Protein AF-A0A2A4X9Z1-F1 (afdb_monomer_lite)

pLDDT: mean 84.76, std 11.47, range [56.41, 98.06]

Radius of gyration: 23.06 Å; chains: 1; bounding box: 50×20×66 Å

Structure (mmCIF, N/CA/C/O backbone):
data_AF-A0A2A4X9Z1-F1
#
_entry.id   AF-A0A2A4X9Z1-F1
#
loop_
_atom_site.group_PDB
_atom_site.id
_atom_site.type_symbol
_atom_site.label_atom_id
_atom_site.label_alt_id
_atom_site.label_comp_id
_atom_site.label_asym_id
_atom_site.label_entity_id
_atom_site.label_seq_id
_atom_site.pdbx_PDB_ins_code
_atom_site.Cartn_x
_atom_site.Cartn_y
_atom_site.Cartn_z
_atom_site.occupancy
_atom_site.B_iso_or_equiv
_atom_site.auth_seq_id
_atom_site.auth_comp_id
_atom_site.auth_asym_id
_atom_site.auth_atom_id
_atom_site.pdbx_PDB_model_num
ATOM 1 N N . MET A 1 1 ? -18.526 -8.355 19.483 1.00 84.31 1 MET A N 1
ATOM 2 C CA . MET A 1 1 ? -17.762 -7.093 19.340 1.00 84.31 1 MET A CA 1
ATOM 3 C C . MET A 1 1 ? -16.271 -7.377 19.173 1.00 84.31 1 MET A C 1
ATOM 5 O O . MET A 1 1 ? -15.721 -7.004 18.149 1.00 84.31 1 MET A O 1
ATOM 9 N N . GLU A 1 2 ? -15.638 -8.113 20.093 1.00 88.31 2 GLU A N 1
ATOM 10 C CA . GLU A 1 2 ? -14.230 -8.536 19.944 1.00 88.31 2 GLU A CA 1
ATOM 11 C C . GLU A 1 2 ? -13.967 -9.378 18.691 1.00 88.31 2 GLU A C 1
ATOM 13 O O . GLU A 1 2 ? -12.975 -9.166 18.006 1.00 88.31 2 GLU A O 1
ATOM 18 N N . GLU A 1 3 ? -14.879 -10.289 18.347 1.00 92.75 3 GLU A N 1
ATOM 19 C CA . GLU A 1 3 ? -14.775 -11.091 17.121 1.00 92.75 3 GLU A CA 1
ATOM 20 C C . GLU A 1 3 ? -14.766 -10.227 15.850 1.00 92.75 3 GLU A C 1
ATOM 22 O O . GLU A 1 3 ? -13.978 -10.472 14.944 1.00 92.75 3 GLU A O 1
ATOM 27 N N . ILE A 1 4 ? -15.575 -9.160 15.812 1.00 93.81 4 ILE A N 1
ATOM 28 C CA . ILE A 1 4 ? -15.608 -8.212 14.686 1.00 93.81 4 ILE A CA 1
ATOM 29 C C . ILE A 1 4 ? -14.247 -7.524 14.553 1.00 93.81 4 ILE A C 1
ATOM 31 O O . ILE A 1 4 ? -13.680 -7.491 13.465 1.00 93.81 4 ILE A O 1
ATOM 35 N N . ILE A 1 5 ? -13.695 -7.036 15.669 1.00 94.94 5 ILE A N 1
ATOM 36 C CA . ILE A 1 5 ? -12.380 -6.384 15.703 1.00 94.94 5 ILE A CA 1
ATOM 37 C C . ILE A 1 5 ? -11.296 -7.343 15.190 1.00 94.94 5 ILE A C 1
ATOM 39 O O . ILE A 1 5 ? -10.552 -6.990 14.278 1.00 94.94 5 ILE A O 1
ATOM 43 N N . LYS A 1 6 ? -11.248 -8.579 15.702 1.00 96.00 6 LYS A N 1
ATOM 44 C CA . LYS A 1 6 ? -10.273 -9.597 15.275 1.00 96.00 6 LYS A CA 1
ATOM 45 C C . LYS A 1 6 ? -10.394 -9.942 13.792 1.00 96.00 6 LYS A C 1
ATOM 47 O O . LYS A 1 6 ? -9.379 -10.017 13.097 1.00 96.00 6 LYS A O 1
ATOM 52 N N . ASN A 1 7 ? -11.620 -10.092 13.292 1.00 97.38 7 ASN A N 1
ATOM 53 C CA . ASN A 1 7 ? -11.867 -10.344 11.875 1.00 97.38 7 ASN A CA 1
ATOM 54 C C . ASN A 1 7 ? -11.343 -9.193 11.008 1.00 97.38 7 ASN A C 1
ATOM 56 O O . ASN A 1 7 ? -10.672 -9.442 10.009 1.00 97.38 7 ASN A O 1
ATOM 60 N N . ARG A 1 8 ? -11.552 -7.936 11.419 1.00 97.12 8 ARG A N 1
ATOM 61 C CA . ARG A 1 8 ? -11.038 -6.765 10.692 1.00 97.12 8 ARG A CA 1
ATOM 62 C C . ARG A 1 8 ? -9.526 -6.637 10.724 1.00 97.12 8 ARG A C 1
ATOM 64 O O . ARG A 1 8 ? -8.941 -6.274 9.705 1.00 97.12 8 ARG A O 1
ATOM 71 N N . ILE A 1 9 ? -8.886 -6.961 11.846 1.00 98.06 9 ILE A N 1
ATOM 72 C CA . ILE A 1 9 ? -7.419 -7.009 11.944 1.00 98.06 9 ILE A CA 1
ATOM 73 C C . ILE A 1 9 ? -6.870 -8.018 10.931 1.00 98.06 9 ILE A C 1
ATOM 75 O O . ILE A 1 9 ? -5.978 -7.684 10.146 1.00 98.06 9 ILE A O 1
ATOM 79 N N . SER A 1 10 ? -7.436 -9.229 10.915 1.00 97.88 10 SER A N 1
ATOM 80 C CA . SER A 1 10 ? -7.043 -10.293 9.987 1.00 97.88 10 SER A CA 1
ATOM 81 C C . SER A 1 10 ? -7.261 -9.888 8.529 1.00 97.88 10 SER A C 1
ATOM 83 O O . SER A 1 10 ? -6.363 -10.037 7.700 1.00 97.88 10 SER A O 1
ATOM 85 N N . GLU A 1 11 ? -8.416 -9.301 8.220 1.00 97.19 11 GLU A N 1
ATOM 86 C CA . GLU A 1 11 ? -8.752 -8.853 6.873 1.00 97.19 11 GLU A CA 1
ATOM 87 C C . GLU A 1 11 ? -7.814 -7.744 6.383 1.00 97.19 11 GLU A C 1
ATOM 89 O O . GLU A 1 11 ? -7.248 -7.856 5.294 1.00 97.19 11 GLU A O 1
ATOM 94 N N . CYS A 1 12 ? -7.585 -6.706 7.194 1.00 97.06 12 CYS A N 1
ATOM 95 C CA . CYS A 1 12 ? -6.657 -5.629 6.848 1.00 97.06 12 CYS A CA 1
ATOM 96 C C . CYS A 1 12 ? -5.238 -6.172 6.637 1.00 97.06 12 CYS A C 1
ATOM 98 O O . CYS A 1 12 ? -4.581 -5.804 5.667 1.00 97.06 12 CYS A O 1
ATOM 100 N N . GLN A 1 13 ? -4.786 -7.098 7.490 1.00 97.88 13 GLN A N 1
ATOM 101 C CA . GLN A 1 13 ? -3.488 -7.755 7.330 1.00 97.88 13 GLN A CA 1
ATOM 102 C C . GLN A 1 13 ? -3.401 -8.570 6.036 1.00 97.88 13 GLN A C 1
ATOM 104 O O . GLN A 1 13 ? -2.394 -8.492 5.332 1.00 97.88 13 GLN A O 1
ATOM 109 N N . SER A 1 14 ? -4.443 -9.339 5.709 1.00 96.81 14 SER A N 1
ATOM 110 C CA . SER A 1 14 ? -4.502 -10.096 4.459 1.00 96.81 14 SER A CA 1
ATOM 111 C C . SER A 1 14 ? -4.408 -9.161 3.257 1.00 96.81 14 SER A C 1
ATOM 113 O O . SER A 1 14 ? -3.612 -9.408 2.356 1.00 96.81 14 SER A O 1
ATOM 115 N N . LYS A 1 15 ? -5.154 -8.050 3.264 1.00 95.81 15 LYS A N 1
ATOM 116 C CA . LYS A 1 15 ? -5.125 -7.077 2.168 1.00 95.81 15 LYS A CA 1
ATOM 117 C C . LYS A 1 15 ? -3.764 -6.410 2.030 1.00 95.81 15 LYS A C 1
ATOM 119 O O . LYS A 1 15 ? -3.233 -6.395 0.924 1.00 95.81 15 LYS A O 1
ATOM 124 N N . THR A 1 16 ? -3.154 -5.939 3.117 1.00 95.94 16 THR A N 1
ATOM 125 C CA . THR A 1 16 ? -1.777 -5.414 3.088 1.00 95.94 16 THR A CA 1
ATOM 126 C C . THR A 1 16 ? -0.821 -6.416 2.432 1.00 95.94 16 THR A C 1
ATOM 128 O O . THR A 1 16 ? -0.079 -6.056 1.519 1.00 95.94 16 THR A O 1
ATOM 131 N N . ASN A 1 17 ? -0.895 -7.694 2.819 1.00 95.19 17 ASN A N 1
ATOM 132 C CA . ASN A 1 17 ? -0.049 -8.739 2.243 1.00 95.19 17 ASN A CA 1
ATOM 133 C C . ASN A 1 17 ? -0.283 -8.937 0.737 1.00 95.19 17 ASN A C 1
ATOM 135 O O . ASN A 1 17 ? 0.690 -9.104 -0.002 1.00 95.19 17 ASN A O 1
ATOM 139 N N . ASP A 1 18 ? -1.536 -8.900 0.277 1.00 94.81 18 ASP A N 1
ATOM 140 C CA . ASP A 1 18 ? -1.878 -9.026 -1.145 1.00 94.81 18 ASP A CA 1
ATOM 141 C C . ASP A 1 18 ? -1.266 -7.880 -1.968 1.00 94.81 18 ASP A C 1
ATOM 143 O O . ASP A 1 18 ? -0.597 -8.120 -2.979 1.00 94.81 18 ASP A O 1
ATOM 147 N N . TYR A 1 19 ? -1.431 -6.632 -1.511 1.00 94.25 19 TYR A N 1
ATOM 148 C CA . TYR A 1 19 ? -0.853 -5.461 -2.179 1.00 94.25 19 TYR A CA 1
ATOM 149 C C . TYR A 1 19 ? 0.681 -5.490 -2.155 1.00 94.25 19 TYR A C 1
ATOM 151 O O . TYR A 1 19 ? 1.318 -5.248 -3.182 1.00 94.25 19 TYR A O 1
ATOM 159 N N . ASP A 1 20 ? 1.296 -5.842 -1.027 1.00 92.62 20 ASP A N 1
ATOM 160 C CA . ASP A 1 20 ? 2.754 -5.900 -0.896 1.00 92.62 20 ASP A CA 1
ATOM 161 C C . ASP A 1 20 ? 3.377 -7.030 -1.721 1.00 92.62 20 ASP A C 1
ATOM 163 O O . ASP A 1 20 ? 4.485 -6.890 -2.256 1.00 92.62 20 ASP A O 1
ATOM 167 N N . ARG A 1 21 ? 2.684 -8.167 -1.839 1.00 92.31 21 ARG A N 1
ATOM 168 C CA . ARG A 1 21 ? 3.090 -9.267 -2.718 1.00 92.31 21 ARG A CA 1
ATOM 169 C C . ARG A 1 21 ? 3.042 -8.823 -4.173 1.00 92.31 21 ARG A C 1
ATOM 171 O O . ARG A 1 21 ? 4.010 -9.039 -4.901 1.00 92.31 21 ARG A O 1
ATOM 178 N N . TRP A 1 22 ? 1.959 -8.170 -4.581 1.00 90.81 22 TRP A N 1
ATOM 179 C CA . TRP A 1 22 ? 1.819 -7.642 -5.934 1.00 90.81 22 TRP A CA 1
ATOM 180 C C . TRP A 1 22 ? 2.904 -6.616 -6.276 1.00 90.81 22 TRP A C 1
ATOM 182 O O . TRP A 1 22 ? 3.558 -6.716 -7.313 1.00 90.81 22 TRP A O 1
ATOM 192 N N . LEU A 1 23 ? 3.183 -5.679 -5.367 1.00 88.62 23 LEU A N 1
ATOM 193 C CA . LEU A 1 23 ? 4.260 -4.699 -5.530 1.00 88.62 23 LEU A CA 1
ATOM 194 C C . LEU A 1 23 ? 5.641 -5.355 -5.665 1.00 88.62 23 LEU A C 1
ATOM 196 O O . LEU A 1 23 ? 6.474 -4.888 -6.443 1.00 88.62 23 LEU A O 1
ATOM 200 N N . ARG A 1 24 ? 5.889 -6.458 -4.946 1.00 87.69 24 ARG A N 1
ATOM 201 C CA . ARG A 1 24 ? 7.117 -7.251 -5.101 1.00 87.69 24 ARG A CA 1
ATOM 202 C C . ARG A 1 24 ? 7.205 -7.921 -6.469 1.00 87.69 24 ARG A C 1
ATOM 204 O O . ARG A 1 24 ? 8.278 -7.885 -7.066 1.00 87.69 24 ARG A O 1
ATOM 211 N N . ILE A 1 25 ? 6.101 -8.473 -6.974 1.00 86.00 25 ILE A N 1
ATOM 212 C CA . ILE A 1 25 ? 6.037 -9.067 -8.319 1.00 86.00 25 ILE A CA 1
ATOM 213 C C . ILE A 1 25 ? 6.355 -8.008 -9.378 1.00 86.00 25 ILE A C 1
ATOM 215 O O . ILE A 1 25 ? 7.201 -8.242 -10.237 1.00 86.00 25 ILE A O 1
ATOM 219 N N . LEU A 1 26 ? 5.764 -6.814 -9.269 1.00 81.44 26 LEU A N 1
ATOM 220 C CA . LEU A 1 26 ? 5.986 -5.719 -10.216 1.00 81.44 26 LEU A CA 1
ATOM 221 C C . LEU A 1 26 ? 7.403 -5.126 -10.182 1.00 81.44 26 LEU A C 1
ATOM 223 O O . LEU A 1 26 ? 7.813 -4.477 -11.144 1.00 81.44 26 LEU A O 1
ATOM 227 N N . ARG A 1 27 ? 8.190 -5.370 -9.126 1.00 78.00 27 ARG A N 1
ATOM 228 C CA . ARG A 1 27 ? 9.572 -4.873 -9.028 1.00 78.00 27 ARG A CA 1
ATOM 229 C C . ARG A 1 27 ? 10.469 -5.427 -10.136 1.00 78.00 27 ARG A C 1
ATOM 231 O O . ARG A 1 27 ? 11.301 -4.691 -10.658 1.00 78.00 27 ARG A O 1
ATOM 238 N N . VAL A 1 28 ? 10.298 -6.700 -10.496 1.00 74.12 28 VAL A N 1
ATOM 239 C CA . VAL A 1 28 ? 11.109 -7.380 -11.518 1.00 74.12 28 VAL A CA 1
ATOM 240 C C . VAL A 1 28 ? 10.925 -6.749 -12.905 1.00 74.12 28 VAL A C 1
ATOM 242 O O . VAL A 1 28 ? 11.917 -6.269 -13.457 1.00 74.12 28 VAL A O 1
ATOM 245 N N . PRO A 1 29 ? 9.701 -6.657 -13.466 1.00 71.31 29 PRO A N 1
ATOM 246 C CA . PRO A 1 29 ? 9.498 -6.012 -14.757 1.00 71.31 29 PRO A CA 1
ATOM 247 C C . PRO A 1 29 ? 9.867 -4.525 -14.730 1.00 71.31 29 PRO A C 1
ATOM 249 O O . PRO A 1 29 ? 10.376 -4.038 -15.730 1.00 71.31 29 PRO A O 1
ATOM 252 N N . ASN A 1 30 ? 9.716 -3.814 -13.601 1.00 71.50 30 ASN A N 1
ATOM 253 C CA . ASN A 1 30 ? 10.196 -2.428 -13.483 1.00 71.50 30 ASN A CA 1
ATOM 254 C C . ASN A 1 30 ? 11.705 -2.317 -13.737 1.00 71.50 30 ASN A C 1
ATOM 256 O O . ASN A 1 30 ? 12.145 -1.475 -14.513 1.00 71.50 30 ASN A O 1
ATOM 260 N N . VAL A 1 31 ? 12.500 -3.172 -13.086 1.00 72.31 31 VAL A N 1
ATOM 261 C CA . VAL A 1 31 ? 13.964 -3.168 -13.231 1.00 72.31 31 VAL A CA 1
ATOM 262 C C . VAL A 1 31 ? 14.372 -3.551 -14.651 1.00 72.31 31 VAL A C 1
ATOM 264 O O . VAL A 1 31 ? 15.269 -2.927 -15.211 1.00 72.31 31 VAL A O 1
ATOM 267 N N . PHE A 1 32 ? 13.703 -4.529 -15.260 1.00 74.38 32 PHE A N 1
ATOM 268 C CA . PHE A 1 32 ? 14.000 -4.933 -16.634 1.00 74.38 32 PHE A CA 1
ATOM 269 C C . PHE A 1 32 ? 13.601 -3.876 -17.668 1.00 74.38 32 PHE A C 1
ATOM 271 O O . PHE A 1 32 ? 14.400 -3.559 -18.544 1.00 74.38 32 PHE A O 1
ATOM 278 N N . LEU A 1 33 ? 12.398 -3.308 -17.565 1.00 70.50 33 LEU A N 1
ATOM 279 C CA 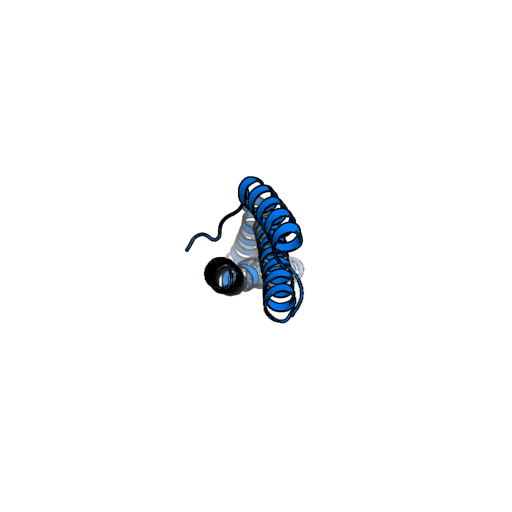. LEU A 1 33 ? 11.896 -2.336 -18.535 1.00 70.50 33 LEU A CA 1
ATOM 280 C C . LEU A 1 33 ? 12.623 -0.995 -18.430 1.00 70.50 33 LEU A C 1
ATOM 282 O O . LEU A 1 33 ? 13.062 -0.468 -19.447 1.00 70.50 33 LEU A O 1
ATOM 286 N N . ILE A 1 34 ? 12.806 -0.472 -17.214 1.00 71.81 34 ILE A N 1
ATOM 287 C CA . ILE A 1 34 ? 13.496 0.806 -17.005 1.00 71.81 34 ILE A CA 1
ATOM 288 C C . ILE A 1 34 ? 15.007 0.608 -17.124 1.00 71.81 34 ILE A C 1
ATOM 2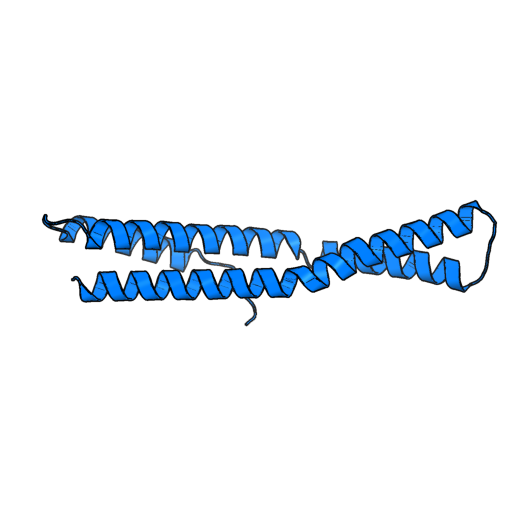90 O O . ILE A 1 34 ? 15.662 1.301 -17.895 1.00 71.81 34 ILE A O 1
ATOM 294 N N . GLY A 1 35 ? 15.573 -0.336 -16.370 1.00 72.06 35 GLY A N 1
ATOM 295 C CA . GLY A 1 35 ? 17.020 -0.546 -16.306 1.00 72.06 35 GLY A CA 1
ATOM 296 C C . GLY A 1 35 ? 17.578 -1.151 -17.589 1.00 72.06 35 GLY A C 1
ATOM 297 O O . GLY A 1 35 ? 18.530 -0.620 -18.154 1.00 72.06 35 GLY A O 1
ATOM 298 N N . GLY A 1 36 ? 16.959 -2.224 -18.083 1.00 72.62 36 GLY A N 1
ATOM 299 C CA . GLY A 1 36 ? 17.349 -2.853 -19.346 1.00 72.62 36 GLY A CA 1
ATOM 300 C C . GLY A 1 36 ? 17.081 -1.951 -20.548 1.00 72.62 36 GLY A C 1
ATOM 301 O O . GLY A 1 36 ? 17.963 -1.790 -21.390 1.00 72.62 36 GLY A O 1
ATOM 302 N N . GLY A 1 37 ? 15.912 -1.301 -20.593 1.00 73.19 37 GLY A N 1
ATOM 303 C CA . GLY A 1 37 ? 15.563 -0.352 -21.651 1.00 73.19 37 GLY A CA 1
ATOM 304 C C . GLY A 1 37 ? 16.523 0.837 -21.722 1.00 73.19 37 GLY A C 1
ATOM 305 O O . GLY A 1 37 ? 17.080 1.117 -22.784 1.00 73.19 37 GLY A O 1
ATOM 306 N N . SER A 1 38 ? 16.802 1.478 -20.583 1.00 74.00 38 SER A N 1
ATOM 307 C CA . SER A 1 38 ? 17.723 2.624 -20.522 1.00 74.00 38 SER A CA 1
ATOM 308 C C . SER A 1 38 ? 19.163 2.233 -20.854 1.00 74.00 38 SER A C 1
ATOM 310 O O . SER A 1 38 ? 19.852 2.977 -21.548 1.00 74.00 38 SER A O 1
ATOM 312 N N . LEU A 1 39 ? 19.624 1.061 -20.401 1.00 77.44 39 LEU A N 1
ATOM 313 C CA . LEU A 1 39 ? 20.974 0.575 -20.697 1.00 77.44 39 LEU A CA 1
ATOM 314 C C . LEU A 1 39 ? 21.147 0.261 -22.188 1.00 77.44 39 LEU A C 1
ATOM 316 O O . LEU A 1 39 ? 22.146 0.662 -22.780 1.00 77.44 39 LEU A O 1
ATOM 320 N N . LEU A 1 40 ? 20.173 -0.411 -22.807 1.00 76.19 40 LEU A N 1
ATOM 321 C CA . LEU A 1 40 ? 20.179 -0.705 -24.244 1.00 76.19 40 LEU A CA 1
ATOM 322 C C . LEU A 1 40 ? 20.129 0.576 -25.085 1.00 76.19 40 LEU A C 1
ATOM 324 O O . LEU A 1 40 ? 20.895 0.710 -26.039 1.00 76.19 40 LEU A O 1
ATOM 328 N N . ALA A 1 41 ? 19.291 1.541 -24.692 1.00 75.44 41 ALA A N 1
ATOM 329 C CA . ALA A 1 41 ? 19.219 2.847 -25.339 1.00 75.44 41 ALA A CA 1
ATOM 330 C C . ALA A 1 41 ? 20.549 3.613 -25.233 1.00 75.44 41 ALA A C 1
ATOM 332 O O . ALA A 1 41 ? 21.027 4.163 -26.225 1.00 75.44 41 ALA A O 1
ATOM 333 N N . PHE A 1 42 ? 21.180 3.601 -24.055 1.00 77.75 42 PHE A N 1
ATOM 334 C CA . PHE A 1 42 ? 22.469 4.251 -23.825 1.00 77.75 42 PHE A CA 1
ATOM 335 C C . PHE A 1 42 ? 23.606 3.595 -24.617 1.00 77.75 42 PHE A C 1
ATOM 337 O O . PHE A 1 42 ? 24.360 4.295 -25.289 1.00 77.75 42 PHE A O 1
ATOM 344 N N . LEU A 1 43 ? 23.722 2.263 -24.578 1.00 76.88 43 LEU A N 1
ATOM 345 C CA . LEU A 1 43 ? 24.760 1.526 -25.305 1.00 76.88 43 LEU A CA 1
ATOM 346 C C . LEU A 1 43 ? 24.600 1.669 -26.822 1.00 76.88 43 LEU A C 1
ATOM 348 O O . LEU A 1 43 ? 25.589 1.905 -27.514 1.00 76.88 43 LEU A O 1
ATOM 352 N N . GLY A 1 44 ? 23.367 1.595 -27.331 1.00 72.00 44 GLY A N 1
ATOM 353 C CA . GLY A 1 44 ? 23.073 1.847 -28.741 1.00 72.00 44 GLY A CA 1
ATOM 354 C C . GLY A 1 44 ? 23.411 3.285 -29.150 1.00 72.00 44 GLY A C 1
ATOM 355 O O . GLY A 1 44 ? 24.113 3.495 -30.137 1.00 72.00 44 GLY A O 1
ATOM 356 N N . GLY A 1 45 ? 23.013 4.282 -28.352 1.00 70.81 45 GLY A N 1
ATOM 357 C CA . GLY A 1 45 ? 23.356 5.688 -28.592 1.00 70.81 45 GLY A CA 1
ATOM 358 C C . GLY A 1 45 ? 24.866 5.961 -28.567 1.00 70.81 45 GLY A C 1
ATOM 359 O O . GLY A 1 45 ? 25.393 6.636 -29.450 1.00 70.81 45 GLY A O 1
ATOM 360 N N . ALA A 1 46 ? 25.592 5.391 -27.602 1.00 74.00 46 ALA A N 1
ATOM 361 C CA . ALA A 1 46 ? 27.047 5.514 -27.507 1.00 74.00 46 ALA A CA 1
ATOM 362 C C . ALA A 1 46 ? 27.774 4.825 -28.680 1.00 74.00 46 ALA A C 1
ATOM 364 O O . ALA A 1 46 ? 28.792 5.325 -29.171 1.00 74.00 46 ALA A O 1
ATOM 365 N N . ALA A 1 47 ? 27.250 3.699 -29.169 1.00 71.25 47 ALA A N 1
ATOM 366 C CA . ALA A 1 47 ? 27.780 3.007 -30.341 1.00 71.25 47 ALA A CA 1
ATOM 367 C C . ALA A 1 47 ? 27.582 3.811 -31.641 1.00 71.25 47 ALA A C 1
ATOM 369 O O . ALA A 1 47 ? 28.510 3.901 -32.445 1.00 71.25 47 ALA A O 1
ATOM 370 N N . ILE A 1 48 ? 26.425 4.469 -31.795 1.00 70.25 48 ILE A N 1
ATOM 371 C CA . ILE A 1 48 ? 26.148 5.401 -32.902 1.00 70.25 48 ILE A CA 1
ATOM 372 C C . ILE A 1 48 ? 27.143 6.572 -32.886 1.00 70.25 48 ILE A C 1
ATOM 374 O O . ILE A 1 48 ? 27.749 6.879 -33.909 1.00 70.25 48 ILE A O 1
ATOM 378 N N . ILE A 1 49 ? 27.370 7.198 -31.723 1.00 73.12 49 ILE A N 1
ATOM 379 C CA . ILE A 1 49 ? 28.306 8.334 -31.583 1.00 73.12 49 ILE A CA 1
ATOM 380 C C . ILE A 1 49 ? 29.757 7.920 -31.878 1.00 73.12 49 ILE A C 1
ATOM 382 O O . ILE A 1 49 ? 30.529 8.704 -32.425 1.00 73.12 49 ILE A O 1
ATOM 386 N N . SER A 1 50 ? 30.142 6.689 -31.536 1.00 72.94 50 SER A N 1
ATOM 387 C CA . SER A 1 50 ? 31.504 6.178 -31.747 1.00 72.94 50 SER A CA 1
ATOM 388 C C . SER A 1 50 ? 31.763 5.621 -33.154 1.00 72.94 50 SER A C 1
ATOM 390 O O . SER A 1 50 ? 32.809 5.008 -33.375 1.00 72.94 50 SER A O 1
ATOM 392 N N . ASN A 1 51 ? 30.854 5.843 -34.116 1.00 66.81 51 ASN A N 1
ATOM 393 C CA . ASN A 1 51 ? 30.960 5.374 -35.505 1.00 66.81 51 ASN A CA 1
ATOM 394 C C . ASN A 1 51 ? 31.105 3.840 -35.645 1.00 66.81 51 ASN A C 1
ATOM 396 O O . ASN A 1 51 ? 31.510 3.346 -36.698 1.00 66.81 51 ASN A O 1
ATOM 400 N N . ARG A 1 52 ? 30.768 3.064 -34.603 1.00 64.50 52 ARG A N 1
ATOM 401 C CA . ARG A 1 52 ? 30.703 1.595 -34.656 1.00 64.50 52 ARG A CA 1
ATOM 402 C C . ARG A 1 52 ? 29.300 1.182 -35.093 1.00 64.50 52 ARG A C 1
ATOM 404 O O . ARG A 1 52 ? 28.488 0.711 -34.296 1.00 64.50 52 ARG A O 1
ATOM 411 N N . PHE A 1 53 ? 29.019 1.438 -36.365 1.00 62.00 53 PHE A N 1
ATOM 412 C CA . PHE A 1 53 ? 27.756 1.089 -37.001 1.00 62.00 53 PHE A CA 1
ATOM 413 C C . PHE A 1 53 ? 27.765 -0.383 -37.396 1.00 62.00 53 PHE A C 1
ATOM 415 O O . PHE A 1 53 ? 28.361 -0.768 -38.397 1.00 62.00 53 PHE A O 1
ATOM 422 N N . ASP A 1 54 ? 27.106 -1.187 -36.575 1.00 68.06 54 ASP A N 1
ATOM 423 C CA . ASP A 1 54 ? 26.641 -2.521 -36.930 1.00 68.06 54 ASP A CA 1
ATOM 424 C C . ASP A 1 54 ? 25.128 -2.530 -36.690 1.00 68.06 54 ASP A C 1
ATOM 426 O O . ASP A 1 54 ? 24.646 -1.849 -35.781 1.00 68.06 54 ASP A O 1
ATOM 430 N N . ASP A 1 55 ? 24.365 -3.273 -37.484 1.00 73.12 55 ASP A N 1
ATOM 431 C CA . ASP A 1 55 ? 22.896 -3.274 -37.435 1.00 73.12 55 ASP A CA 1
ATOM 432 C C . ASP A 1 55 ? 22.380 -3.575 -36.017 1.00 73.12 55 ASP A C 1
ATOM 434 O O . ASP A 1 55 ? 21.380 -3.020 -35.551 1.00 73.12 55 ASP A O 1
ATOM 438 N N . ILE A 1 56 ? 23.136 -4.393 -35.280 1.00 74.56 56 ILE A N 1
ATOM 439 C CA . ILE A 1 56 ? 22.887 -4.766 -33.887 1.00 74.56 56 ILE A CA 1
ATOM 440 C C . ILE A 1 56 ? 22.765 -3.534 -32.972 1.00 74.56 56 ILE A C 1
ATOM 442 O O . ILE A 1 56 ? 21.900 -3.510 -32.094 1.00 74.56 56 ILE A O 1
ATOM 446 N N . THR A 1 57 ? 23.579 -2.492 -33.163 1.00 69.44 57 THR A N 1
ATOM 447 C CA . THR A 1 57 ? 23.597 -1.318 -32.271 1.00 69.44 57 THR A CA 1
ATOM 448 C C . THR A 1 57 ? 22.394 -0.401 -32.500 1.00 69.44 57 THR A C 1
ATOM 450 O O . THR A 1 57 ? 21.841 0.142 -31.539 1.00 69.44 57 THR A O 1
ATOM 453 N N . GLY A 1 58 ? 21.915 -0.314 -33.746 1.00 65.50 58 GLY A N 1
ATOM 454 C CA . GLY A 1 58 ? 20.660 0.352 -34.098 1.00 65.50 58 GLY A CA 1
ATOM 455 C C . GLY A 1 58 ? 19.435 -0.354 -33.507 1.00 65.50 58 GLY A C 1
ATOM 456 O O . GLY A 1 58 ? 18.574 0.297 -32.909 1.00 65.50 58 GLY A O 1
ATOM 457 N N . TYR A 1 59 ? 19.385 -1.690 -33.580 1.00 75.62 59 TYR A N 1
ATOM 458 C CA . TYR A 1 59 ? 18.309 -2.469 -32.956 1.00 75.62 59 TYR A CA 1
ATOM 459 C C . TYR A 1 59 ? 18.300 -2.335 -31.428 1.00 75.62 59 TYR A C 1
ATOM 461 O O . TYR A 1 59 ? 17.228 -2.199 -30.840 1.00 75.62 59 TYR A O 1
ATOM 469 N N . MET A 1 60 ? 19.467 -2.308 -30.775 1.00 74.31 60 MET A N 1
ATOM 470 C CA . MET A 1 60 ? 19.558 -2.096 -29.323 1.00 74.31 60 MET A CA 1
ATOM 471 C C . MET A 1 60 ? 18.984 -0.740 -28.893 1.00 74.31 60 MET A C 1
ATOM 473 O O . MET A 1 60 ? 18.208 -0.689 -27.937 1.00 74.31 60 MET A O 1
ATOM 477 N N . ALA A 1 61 ? 19.299 0.341 -29.615 1.00 73.50 61 ALA A N 1
ATOM 478 C CA . ALA A 1 61 ? 18.753 1.667 -29.323 1.00 73.50 61 ALA A CA 1
ATOM 479 C C . ALA A 1 61 ? 17.220 1.704 -29.466 1.00 73.50 61 ALA A C 1
ATOM 481 O O . ALA A 1 61 ? 16.520 2.224 -28.594 1.00 73.50 61 ALA A O 1
ATOM 482 N N . LEU A 1 62 ? 16.697 1.102 -30.541 1.00 73.50 62 LEU A N 1
ATOM 483 C CA . LEU A 1 62 ? 15.264 1.053 -30.832 1.00 73.50 62 LEU A CA 1
ATOM 484 C C . LEU A 1 62 ? 14.494 0.228 -29.789 1.00 73.50 62 LEU A C 1
ATOM 486 O O . LEU A 1 62 ? 13.484 0.686 -29.254 1.00 73.50 62 LEU A O 1
ATOM 490 N N . VAL A 1 63 ? 14.991 -0.969 -29.462 1.00 78.88 63 VAL A N 1
ATOM 491 C CA . VAL A 1 63 ? 14.389 -1.847 -28.448 1.00 78.88 63 VAL A CA 1
ATOM 492 C C . VAL A 1 63 ? 14.434 -1.185 -27.070 1.00 78.88 63 VAL A C 1
ATOM 494 O O . VAL A 1 63 ? 13.435 -1.204 -26.353 1.00 78.88 63 VAL A O 1
ATOM 497 N N . GLY A 1 64 ? 15.548 -0.538 -26.711 1.00 72.62 64 GLY A N 1
ATOM 498 C CA . GLY A 1 64 ? 15.675 0.185 -25.445 1.00 72.62 64 GLY A CA 1
ATOM 499 C C . GLY A 1 64 ? 14.669 1.332 -25.296 1.00 72.62 64 GLY A C 1
ATOM 500 O O . GLY A 1 64 ? 14.009 1.464 -24.258 1.00 72.62 64 GLY A O 1
ATOM 501 N N . GLY A 1 65 ? 14.485 2.115 -26.364 1.00 69.31 65 GLY A N 1
ATOM 502 C CA . GLY A 1 65 ? 13.476 3.173 -26.427 1.00 69.31 65 GLY A CA 1
ATOM 503 C C . GLY A 1 65 ? 12.044 2.637 -26.341 1.00 69.31 65 GLY A C 1
ATOM 504 O O . GLY A 1 65 ? 11.235 3.167 -25.580 1.00 69.31 65 GLY A O 1
ATOM 505 N N . ALA A 1 66 ? 11.738 1.547 -27.052 1.00 75.88 66 ALA A N 1
ATOM 506 C CA . ALA A 1 66 ? 10.416 0.921 -27.036 1.00 75.88 66 ALA A CA 1
ATOM 507 C C . ALA A 1 66 ? 10.046 0.360 -25.652 1.00 75.88 66 ALA A C 1
ATOM 509 O O . ALA A 1 66 ? 8.928 0.571 -25.189 1.00 75.88 66 ALA A O 1
ATOM 510 N N . LEU A 1 67 ? 10.980 -0.303 -24.960 1.00 73.69 67 LEU A N 1
ATOM 511 C CA . LEU A 1 67 ? 10.749 -0.841 -23.612 1.00 73.69 67 LEU A CA 1
ATOM 512 C C . LEU A 1 67 ? 10.490 0.272 -22.587 1.00 73.69 67 LEU A C 1
ATOM 514 O O . LEU A 1 67 ? 9.575 0.157 -21.770 1.00 73.69 67 LEU A O 1
ATOM 518 N N . THR A 1 68 ? 11.244 1.370 -22.674 1.00 69.38 68 THR A N 1
ATOM 519 C CA . THR A 1 68 ? 11.053 2.551 -21.817 1.00 69.38 68 THR A CA 1
ATOM 520 C C . THR A 1 68 ? 9.717 3.245 -22.111 1.00 69.38 68 THR A C 1
ATOM 522 O O . THR A 1 68 ? 8.980 3.596 -21.190 1.00 69.38 68 THR A O 1
ATOM 525 N N . GLY A 1 69 ? 9.360 3.394 -23.391 1.00 68.44 69 GLY A N 1
ATOM 526 C CA . GLY A 1 69 ? 8.086 3.984 -23.810 1.00 68.44 69 GLY A CA 1
ATOM 527 C C . GLY A 1 69 ? 6.871 3.151 -23.395 1.00 68.44 69 GLY A C 1
ATOM 528 O O . GLY A 1 69 ? 5.894 3.698 -22.885 1.00 68.44 69 GLY A O 1
ATOM 529 N N . LEU A 1 70 ? 6.945 1.823 -23.541 1.00 69.56 70 LEU A N 1
ATOM 530 C CA . LEU A 1 70 ? 5.898 0.898 -23.098 1.00 69.56 70 LEU A CA 1
ATOM 531 C C . LEU A 1 70 ? 5.702 0.951 -21.579 1.00 69.56 70 LEU A C 1
ATOM 533 O O . LEU A 1 70 ? 4.565 0.956 -21.113 1.00 69.56 70 LEU A O 1
ATOM 537 N N . HIS A 1 71 ? 6.785 1.042 -20.802 1.00 71.25 71 HIS A N 1
ATOM 538 C CA . HIS A 1 71 ? 6.704 1.193 -19.346 1.00 71.25 71 HIS A CA 1
ATOM 539 C C . HIS A 1 71 ? 5.917 2.444 -18.928 1.00 71.25 71 HIS A C 1
ATOM 541 O O . HIS A 1 71 ? 5.013 2.345 -18.092 1.00 71.25 71 HIS A O 1
ATOM 547 N N . GLY A 1 72 ? 6.203 3.583 -19.569 1.00 66.25 72 GLY A N 1
ATOM 548 C CA . GLY A 1 72 ? 5.471 4.830 -19.353 1.00 66.25 72 GLY A CA 1
ATOM 549 C C . GLY A 1 72 ? 4.005 4.740 -19.787 1.00 66.25 72 GLY A C 1
ATOM 550 O O . GLY A 1 72 ? 3.119 5.147 -19.038 1.00 66.25 72 GLY A O 1
ATOM 551 N N . TRP A 1 73 ? 3.731 4.144 -20.954 1.00 63.69 73 TRP A N 1
ATOM 552 C CA . TRP A 1 73 ? 2.368 3.988 -21.480 1.00 63.69 73 TRP A CA 1
ATOM 553 C C . TRP A 1 73 ? 1.482 3.125 -20.574 1.00 63.69 73 TRP A C 1
ATOM 555 O O . TRP A 1 73 ? 0.313 3.443 -20.363 1.00 63.69 73 TRP A O 1
ATOM 565 N N . PHE A 1 74 ? 2.019 2.043 -20.002 1.00 67.94 74 PHE A N 1
ATOM 566 C CA . PHE A 1 74 ? 1.251 1.160 -19.118 1.00 67.94 74 PHE A CA 1
ATOM 567 C C . PHE A 1 74 ? 0.939 1.771 -17.743 1.00 67.94 74 PHE A C 1
ATOM 569 O O . PHE A 1 74 ? 0.242 1.135 -16.952 1.00 67.94 74 PHE A O 1
ATOM 576 N N . GLY A 1 75 ? 1.440 2.973 -17.424 1.00 70.19 75 GLY A N 1
ATOM 577 C CA . GLY A 1 75 ? 1.144 3.650 -16.157 1.00 70.19 75 GLY A CA 1
ATOM 578 C C . GLY A 1 75 ? 1.534 2.822 -14.928 1.00 70.19 75 GLY A C 1
ATOM 579 O O . GLY A 1 75 ? 0.924 2.951 -13.864 1.00 70.19 75 GLY A O 1
A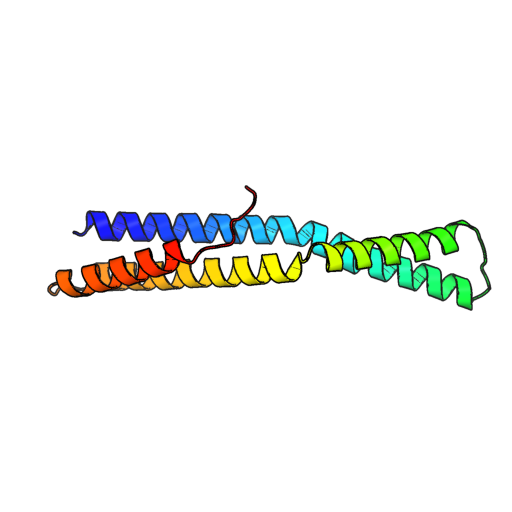TOM 580 N N . CYS A 1 76 ? 2.529 1.938 -15.072 1.00 79.62 76 CYS A N 1
ATOM 581 C CA . CYS A 1 76 ? 2.891 0.950 -14.057 1.00 79.62 76 CYS A CA 1
ATOM 582 C C . CYS A 1 76 ? 3.300 1.628 -12.741 1.00 79.62 76 CYS A C 1
ATOM 584 O O . CYS A 1 76 ? 2.948 1.160 -11.661 1.00 79.62 76 CYS A O 1
ATOM 586 N N . GLU A 1 77 ? 3.977 2.775 -12.824 1.00 81.06 77 GLU A N 1
ATOM 587 C CA . GLU A 1 77 ? 4.350 3.580 -11.660 1.00 81.06 77 GLU A CA 1
ATOM 588 C C . GLU A 1 77 ? 3.128 4.169 -10.943 1.00 81.06 77 GLU A C 1
ATOM 590 O O . GLU A 1 77 ? 3.008 4.027 -9.726 1.00 81.06 77 GLU A O 1
ATOM 595 N N . THR A 1 78 ? 2.172 4.737 -11.683 1.00 85.06 78 THR A N 1
ATOM 596 C CA . THR A 1 78 ? 0.917 5.257 -11.120 1.00 85.06 78 THR A CA 1
ATOM 597 C C . THR A 1 78 ? 0.111 4.149 -10.441 1.00 85.06 78 THR A C 1
ATOM 599 O O . THR A 1 78 ? -0.372 4.330 -9.322 1.00 85.06 78 THR A O 1
ATOM 602 N N . HIS A 1 79 ? 0.008 2.974 -11.071 1.00 87.00 79 HIS A N 1
ATOM 603 C CA . HIS A 1 79 ? -0.636 1.798 -10.477 1.00 87.00 79 HIS A CA 1
ATOM 604 C C . HIS A 1 79 ? 0.077 1.352 -9.195 1.00 87.00 79 HIS A C 1
ATOM 606 O O . HIS A 1 79 ? -0.562 1.171 -8.158 1.00 87.00 79 HIS A O 1
ATOM 612 N N . GLN A 1 80 ? 1.408 1.233 -9.224 1.00 88.38 80 GLN A N 1
ATOM 613 C CA . GLN A 1 80 ? 2.206 0.875 -8.048 1.00 88.38 80 GLN A CA 1
ATOM 614 C C . GLN A 1 80 ? 2.052 1.895 -6.915 1.00 88.38 80 GLN A C 1
ATOM 616 O O . GLN A 1 80 ? 1.947 1.503 -5.753 1.00 88.38 80 GLN A O 1
ATOM 621 N N . GLN A 1 81 ? 2.017 3.192 -7.221 1.00 90.75 81 GLN A N 1
ATOM 622 C CA . GLN A 1 81 ? 1.823 4.241 -6.223 1.00 90.75 81 GLN A CA 1
ATOM 623 C C . GLN A 1 81 ? 0.444 4.135 -5.565 1.00 90.75 81 GLN A C 1
ATOM 625 O O . GLN A 1 81 ? 0.354 4.178 -4.335 1.00 90.75 81 GLN A O 1
ATOM 630 N N . LYS A 1 82 ? -0.618 3.917 -6.353 1.00 92.06 82 LYS A N 1
ATOM 631 C CA . LYS A 1 82 ? -1.964 3.661 -5.820 1.00 92.06 82 LYS A CA 1
ATOM 632 C C . LYS A 1 82 ? -1.988 2.409 -4.939 1.00 92.06 82 LYS A C 1
ATOM 634 O O . LYS A 1 82 ? -2.456 2.479 -3.806 1.00 92.06 82 LYS A O 1
ATOM 639 N N . CYS A 1 83 ? -1.398 1.299 -5.387 1.00 93.19 83 CYS A N 1
ATOM 640 C CA . CYS A 1 83 ? -1.276 0.077 -4.585 1.00 93.19 83 CYS A CA 1
ATOM 641 C C . CYS A 1 83 ? -0.544 0.307 -3.251 1.00 93.19 83 CYS A C 1
ATOM 643 O O . CYS A 1 83 ? -0.990 -0.196 -2.223 1.00 93.19 83 CYS A O 1
ATOM 645 N N . ARG A 1 84 ? 0.550 1.085 -3.238 1.00 94.38 84 ARG A N 1
ATOM 646 C CA . ARG A 1 84 ? 1.275 1.445 -2.002 1.00 94.38 84 ARG A CA 1
ATOM 647 C C . ARG A 1 84 ? 0.412 2.277 -1.061 1.00 94.38 84 ARG A C 1
ATOM 649 O O . ARG A 1 84 ? 0.404 2.017 0.137 1.00 94.38 84 ARG A O 1
ATOM 656 N N . SER A 1 85 ? -0.318 3.254 -1.599 1.00 95.56 85 SER A N 1
ATOM 657 C CA . SER A 1 85 ? -1.238 4.079 -0.813 1.00 95.56 85 SER A CA 1
ATOM 658 C C . SER A 1 85 ? -2.340 3.233 -0.171 1.00 95.56 85 SER A C 1
ATOM 660 O O . SER A 1 85 ? -2.594 3.363 1.024 1.00 95.56 85 SER A O 1
ATOM 662 N N . ILE A 1 86 ? -2.941 2.313 -0.929 1.00 96.19 86 ILE A N 1
ATOM 663 C CA . ILE A 1 86 ? -3.985 1.410 -0.429 1.00 96.19 86 ILE A CA 1
ATOM 664 C C . ILE A 1 86 ? -3.424 0.458 0.644 1.00 96.19 86 ILE A C 1
ATOM 666 O O . ILE A 1 86 ? -4.025 0.324 1.708 1.00 96.19 86 ILE A O 1
ATOM 670 N N . SER A 1 87 ? -2.244 -0.137 0.420 1.00 96.31 87 SER A N 1
ATOM 671 C CA . SER A 1 87 ? -1.550 -0.976 1.418 1.00 96.31 87 SER A CA 1
ATOM 672 C C . SER A 1 87 ? -1.287 -0.217 2.729 1.00 96.31 87 SER A C 1
ATOM 674 O O . SER A 1 87 ? -1.561 -0.716 3.826 1.00 96.31 87 SER A O 1
ATOM 676 N N . ALA A 1 88 ? -0.832 1.037 2.634 1.00 96.38 88 ALA A N 1
ATOM 677 C CA . ALA A 1 88 ? -0.605 1.892 3.796 1.00 96.38 88 ALA A CA 1
ATOM 678 C C . ALA A 1 88 ? -1.906 2.203 4.558 1.00 96.38 88 ALA A C 1
ATOM 680 O O . ALA A 1 88 ? -1.911 2.190 5.789 1.00 96.38 88 ALA A O 1
ATOM 681 N N . GLN A 1 89 ? -3.017 2.432 3.852 1.00 97.44 89 GLN A N 1
ATOM 682 C CA . GLN A 1 89 ? -4.320 2.688 4.473 1.00 97.44 89 GLN A CA 1
ATOM 683 C C . GLN A 1 89 ? -4.886 1.452 5.189 1.00 97.44 89 GLN A C 1
ATOM 685 O O . GLN A 1 89 ? -5.325 1.576 6.333 1.00 97.44 89 GLN A O 1
ATOM 690 N N . TYR A 1 90 ? -4.798 0.255 4.592 1.00 97.81 90 TYR A N 1
ATOM 691 C CA . TYR A 1 90 ? -5.146 -0.996 5.288 1.00 97.81 90 TYR A CA 1
ATOM 692 C C . TYR A 1 90 ? -4.287 -1.210 6.537 1.00 97.81 90 TYR A C 1
ATOM 694 O O . TYR A 1 90 ? -4.804 -1.573 7.592 1.00 97.81 90 TYR A O 1
ATOM 702 N N . THR A 1 91 ? -2.990 -0.915 6.451 1.00 97.88 91 THR A N 1
ATOM 703 C CA . THR A 1 91 ? -2.070 -1.004 7.593 1.00 97.88 91 THR A CA 1
ATOM 704 C C . THR A 1 91 ? -2.454 -0.025 8.709 1.00 97.88 91 THR A C 1
ATOM 706 O O . THR A 1 91 ? -2.485 -0.397 9.880 1.00 97.88 91 THR A O 1
ATOM 709 N N . ALA A 1 92 ? -2.822 1.211 8.364 1.00 97.88 92 ALA A N 1
ATOM 710 C CA . ALA A 1 92 ? -3.294 2.194 9.336 1.00 97.88 92 ALA A CA 1
ATOM 711 C C . ALA A 1 92 ? -4.623 1.779 9.993 1.00 97.88 92 ALA A C 1
ATOM 713 O O . ALA A 1 92 ? -4.781 1.928 11.205 1.00 97.88 92 ALA A O 1
ATOM 714 N N . LEU A 1 93 ? -5.572 1.235 9.220 1.00 97.81 93 LEU A N 1
ATOM 715 C CA . LEU A 1 93 ? -6.832 0.702 9.748 1.00 97.81 93 LEU A CA 1
ATOM 716 C C . LEU A 1 93 ? -6.588 -0.480 10.687 1.00 97.81 93 LEU A C 1
ATOM 718 O O . LEU A 1 93 ? -7.154 -0.503 11.778 1.00 97.81 93 LEU A O 1
ATOM 722 N N . LYS A 1 94 ? -5.694 -1.404 10.318 1.00 97.94 94 LYS A N 1
ATOM 723 C CA . LYS A 1 94 ? -5.265 -2.507 11.183 1.00 97.94 94 LYS A CA 1
ATOM 724 C C . LYS A 1 94 ? -4.792 -1.987 12.543 1.00 97.94 94 LYS A C 1
ATOM 726 O O . LYS A 1 94 ? -5.318 -2.427 13.560 1.00 97.94 94 LYS A O 1
ATOM 731 N N . PHE A 1 95 ? -3.876 -1.015 12.567 1.00 98.00 95 PHE A N 1
ATOM 732 C CA . PHE A 1 95 ? -3.374 -0.450 13.824 1.00 98.00 95 PHE A CA 1
ATOM 733 C C . PHE A 1 95 ? -4.474 0.201 14.669 1.00 98.00 95 PHE A C 1
ATOM 735 O O . PHE A 1 95 ? -4.450 0.092 15.893 1.00 98.00 95 PHE A O 1
ATOM 742 N N . LYS A 1 96 ? -5.468 0.845 14.044 1.00 97.31 96 LYS A N 1
ATOM 743 C CA . LYS A 1 96 ? -6.627 1.395 14.765 1.00 97.31 96 LYS A CA 1
ATOM 744 C C . LYS A 1 96 ? -7.487 0.291 15.393 1.00 97.31 96 LYS A C 1
ATOM 746 O O . LYS A 1 96 ? -7.924 0.454 16.530 1.00 97.31 96 LYS A O 1
ATOM 751 N N . TYR A 1 97 ? -7.709 -0.824 14.692 1.00 97.44 97 TYR A N 1
ATOM 752 C CA . TYR A 1 97 ? -8.440 -1.971 15.245 1.00 97.44 97 TYR A CA 1
ATOM 753 C C . TYR A 1 97 ? -7.656 -2.672 16.361 1.00 97.44 97 TYR A C 1
ATOM 755 O O . TYR A 1 97 ? -8.245 -2.988 17.390 1.00 97.44 97 TYR A O 1
ATOM 763 N N . GLU A 1 98 ? -6.342 -2.861 16.207 1.00 96.81 98 GLU A N 1
ATOM 764 C CA . GLU A 1 98 ? -5.469 -3.410 17.259 1.00 96.81 98 GLU A CA 1
ATOM 765 C C . GLU A 1 98 ? -5.463 -2.510 18.501 1.00 96.81 98 GLU A C 1
ATOM 767 O O . GLU A 1 98 ? -5.602 -2.989 19.624 1.00 96.81 98 GLU A O 1
ATOM 772 N N . ALA A 1 99 ? -5.382 -1.188 18.319 1.00 95.62 99 ALA A N 1
ATOM 773 C CA . ALA A 1 99 ? -5.483 -0.243 19.427 1.00 95.62 99 ALA A CA 1
ATOM 774 C C . ALA A 1 99 ? -6.837 -0.361 20.147 1.00 95.62 99 ALA A C 1
ATOM 776 O O . ALA A 1 99 ? -6.874 -0.414 21.375 1.00 95.62 99 ALA A O 1
ATOM 777 N N . LEU A 1 100 ? -7.937 -0.469 19.393 1.00 95.19 100 LEU A N 1
ATOM 778 C CA . LEU A 1 100 ? -9.278 -0.655 19.949 1.00 95.19 100 LEU A CA 1
ATOM 779 C C . LEU A 1 100 ? -9.435 -2.005 20.671 1.00 95.19 100 LEU A C 1
ATOM 781 O O . LEU A 1 100 ? -10.145 -2.091 21.674 1.00 95.19 100 LEU A O 1
ATOM 785 N N . GLU A 1 101 ? -8.769 -3.059 20.195 1.00 95.00 101 GLU A N 1
ATOM 786 C CA . GLU A 1 101 ? -8.744 -4.365 20.858 1.00 95.00 101 GLU A CA 1
ATOM 787 C C . GLU A 1 101 ? -8.162 -4.259 22.274 1.00 95.00 101 GLU A C 1
ATOM 789 O O . GLU A 1 101 ? -8.723 -4.838 23.206 1.00 95.00 101 GLU A O 1
ATOM 794 N N . LEU A 1 102 ? -7.108 -3.458 22.453 1.00 93.31 102 LEU A N 1
ATOM 795 C CA . LEU A 1 102 ? -6.408 -3.274 23.728 1.00 93.31 102 LEU A CA 1
ATOM 796 C C . LEU A 1 102 ? -7.141 -2.359 24.725 1.00 93.31 102 LEU A C 1
ATOM 798 O O . LEU A 1 102 ? -6.806 -2.349 25.914 1.00 93.31 102 LEU A O 1
ATOM 802 N N . GLU A 1 103 ? -8.136 -1.587 24.282 1.00 92.12 103 GLU A N 1
ATOM 803 C CA . GLU A 1 103 ? -8.899 -0.7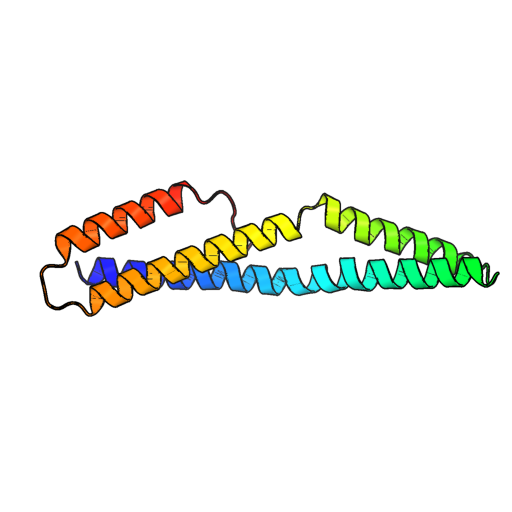15 25.176 1.00 92.12 103 GLU A CA 1
ATOM 804 C C . GLU A 1 103 ? -9.757 -1.516 26.171 1.00 92.12 103 GLU A C 1
ATOM 806 O O . GLU A 1 103 ? -10.320 -2.560 25.847 1.00 92.12 103 GLU A O 1
ATOM 811 N N . LYS A 1 104 ? -9.887 -1.013 27.404 1.00 85.00 104 LYS A N 1
ATOM 812 C CA . LYS A 1 104 ? -10.677 -1.656 28.475 1.00 85.00 104 LYS A CA 1
ATOM 813 C C . LYS A 1 104 ? -12.064 -1.035 28.682 1.00 85.00 104 LYS A C 1
ATOM 815 O O . LYS A 1 104 ? -12.892 -1.616 29.374 1.00 85.00 104 LYS A O 1
ATOM 820 N N . ASN A 1 105 ? -12.302 0.141 28.103 1.00 85.19 105 ASN A N 1
ATOM 821 C CA . ASN A 1 105 ? -13.550 0.894 28.235 1.00 85.19 105 ASN A CA 1
ATOM 822 C C . ASN A 1 105 ? -14.547 0.510 27.129 1.00 85.19 105 ASN A C 1
ATOM 824 O O . ASN A 1 105 ? -14.240 -0.316 26.271 1.00 85.19 105 ASN A O 1
ATOM 828 N N . SER A 1 106 ? -15.737 1.121 27.135 1.00 84.88 106 SER A N 1
ATOM 829 C CA . SER A 1 106 ? -16.741 0.907 26.085 1.00 84.88 106 SER A CA 1
ATOM 830 C C . SER A 1 106 ? -16.159 1.168 24.688 1.00 84.88 106 SER A C 1
ATOM 832 O O . SER A 1 106 ? -15.700 2.271 24.390 1.00 84.88 106 SER A O 1
ATOM 834 N N . LYS A 1 107 ? -16.178 0.132 23.840 1.00 90.75 107 LYS A N 1
ATOM 835 C CA . LYS A 1 107 ? -15.610 0.131 22.479 1.00 90.75 107 LYS A CA 1
ATOM 836 C C . LYS A 1 107 ? -16.632 0.477 21.403 1.00 90.75 107 LYS A C 1
ATOM 838 O O . LYS A 1 107 ? -16.259 0.636 20.249 1.00 90.75 107 LYS A O 1
ATOM 843 N N . GLU A 1 108 ? -17.911 0.550 21.754 1.00 91.62 108 GLU A N 1
ATOM 844 C CA . GLU A 1 108 ? -19.013 0.478 20.794 1.00 91.62 108 GLU A CA 1
ATOM 845 C C . GLU A 1 108 ? -19.046 1.674 19.832 1.00 91.62 108 GLU A C 1
ATOM 847 O O . GLU A 1 108 ? -19.087 1.495 18.616 1.00 91.62 108 GLU A O 1
ATOM 852 N N . GLU A 1 109 ? -18.922 2.895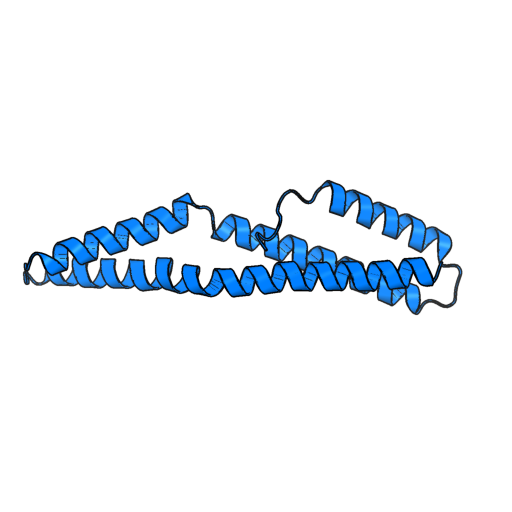 20.356 1.00 92.44 109 GLU A N 1
ATOM 853 C CA . GLU A 1 109 ? -18.907 4.116 19.542 1.00 92.44 109 GLU A CA 1
ATOM 854 C C . GLU A 1 109 ? -17.654 4.203 18.658 1.00 92.44 109 GLU A C 1
ATOM 856 O O . GLU A 1 109 ? -17.736 4.517 17.467 1.00 92.44 109 GLU A O 1
ATOM 861 N N . LYS A 1 110 ? -16.491 3.838 19.213 1.00 93.12 110 LYS A N 1
ATOM 862 C CA . LYS A 1 110 ? -15.222 3.794 18.475 1.00 93.12 110 LYS A CA 1
ATOM 863 C C . LYS A 1 110 ? -15.242 2.741 17.376 1.00 93.12 110 LYS A C 1
ATOM 865 O O . LYS A 1 110 ? -14.795 3.021 16.268 1.00 93.12 110 LYS A O 1
ATOM 870 N N . LEU A 1 111 ? -15.795 1.561 17.658 1.00 95.44 111 LEU A N 1
ATOM 871 C CA . LEU A 1 111 ? -15.958 0.503 16.670 1.00 95.44 111 LEU A CA 1
ATOM 872 C C . LEU A 1 111 ? -16.874 0.963 15.540 1.00 95.44 111 LEU A C 1
ATOM 874 O O . LEU A 1 111 ? -16.528 0.789 14.379 1.00 95.44 111 LEU A O 1
ATOM 878 N N . LYS A 1 112 ? -18.005 1.595 15.865 1.00 95.81 112 LYS A N 1
ATOM 879 C CA . LYS A 1 112 ? -18.939 2.110 14.859 1.00 95.81 112 LYS A CA 1
ATOM 880 C C . LYS A 1 112 ? -18.279 3.149 13.948 1.00 95.81 112 LYS A C 1
ATOM 882 O O . LYS A 1 112 ? -18.418 3.066 12.732 1.00 95.81 112 LYS A O 1
ATOM 887 N N . SER A 1 113 ? -17.528 4.092 14.521 1.00 95.88 113 SER A N 1
ATOM 888 C CA . SER A 1 113 ? -16.766 5.077 13.741 1.00 95.88 113 SER A CA 1
ATOM 889 C C . SER A 1 113 ? -15.699 4.418 12.860 1.00 95.88 113 SER A C 1
ATOM 891 O O . SER A 1 113 ? -15.490 4.832 11.719 1.00 95.88 113 SER A O 1
ATOM 893 N N . LEU A 1 114 ? -15.027 3.383 13.368 1.00 96.25 114 LEU A N 1
ATOM 894 C CA . LEU A 1 114 ? -13.964 2.700 12.642 1.00 96.25 114 LEU A CA 1
ATOM 895 C C . LEU A 1 114 ? -14.501 1.815 11.506 1.00 96.25 114 LEU A C 1
ATOM 897 O O . LEU A 1 114 ? -13.918 1.805 10.424 1.00 96.25 114 LEU A O 1
ATOM 901 N N . GLU A 1 115 ? -15.646 1.159 11.707 1.00 97.44 115 GLU A N 1
ATOM 902 C CA . GLU A 1 115 ? -16.367 0.437 10.652 1.00 97.44 115 GLU A CA 1
ATOM 903 C C . GLU A 1 115 ? -16.851 1.391 9.555 1.00 97.44 115 GLU A C 1
ATOM 905 O O . GLU A 1 115 ? -16.766 1.052 8.377 1.00 97.44 115 GLU A O 1
ATOM 910 N N . GLN A 1 116 ? -17.297 2.602 9.909 1.00 97.19 116 GLN A N 1
ATOM 911 C CA . GLN A 1 116 ? -17.662 3.612 8.915 1.00 97.19 116 GLN A CA 1
ATOM 912 C C . GLN A 1 116 ? -16.446 4.048 8.083 1.00 97.19 116 GLN A C 1
ATOM 914 O O . GLN A 1 116 ? -16.513 4.019 6.858 1.00 97.19 116 GLN A O 1
ATOM 919 N N . GLN A 1 117 ? -15.316 4.366 8.728 1.00 96.62 117 GLN A N 1
ATOM 920 C CA . GLN A 1 117 ? -14.063 4.685 8.024 1.00 96.62 117 GLN A CA 1
ATOM 921 C C . GLN A 1 117 ? -13.615 3.537 7.112 1.00 96.62 117 GLN A C 1
ATOM 923 O O . GLN A 1 117 ? -13.164 3.766 5.992 1.00 96.62 117 GLN A O 1
ATOM 928 N N . TYR A 1 118 ? -13.736 2.297 7.590 1.00 97.00 118 TYR A N 1
ATOM 929 C CA . TYR A 1 118 ? -13.408 1.105 6.819 1.00 97.00 118 TYR A CA 1
ATOM 930 C C . TYR A 1 118 ? -14.318 0.966 5.588 1.00 97.00 118 TYR A C 1
ATOM 932 O O . TYR A 1 118 ? -13.820 0.749 4.485 1.00 97.00 118 TYR A O 1
ATOM 940 N N . ALA A 1 119 ? -15.632 1.133 5.754 1.00 97.00 119 ALA A N 1
ATOM 941 C CA . ALA A 1 119 ? -16.600 1.048 4.664 1.00 97.00 119 ALA A CA 1
ATOM 942 C C . ALA A 1 119 ? -16.387 2.148 3.613 1.00 97.00 119 ALA A C 1
ATOM 944 O O . ALA A 1 119 ? -16.360 1.853 2.417 1.00 97.00 119 ALA A O 1
ATOM 945 N N . GLU A 1 120 ? -16.177 3.393 4.050 1.00 96.50 120 GLU A N 1
ATOM 946 C CA . GLU A 1 120 ? -15.859 4.524 3.172 1.00 96.50 120 GLU A CA 1
ATOM 947 C C . GLU A 1 120 ? -14.584 4.245 2.373 1.00 96.50 120 GLU A C 1
ATOM 949 O O . GLU A 1 120 ? -14.592 4.329 1.144 1.00 96.50 120 GLU A O 1
ATOM 954 N N . PHE A 1 121 ? -13.516 3.811 3.048 1.00 96.12 121 PHE A N 1
ATOM 955 C CA . PHE A 1 121 ? -12.263 3.454 2.395 1.00 96.12 121 PHE A CA 1
ATOM 956 C C . PHE A 1 121 ? -12.452 2.350 1.351 1.00 96.12 121 PHE A C 1
ATOM 958 O O . PHE A 1 121 ? -12.080 2.540 0.197 1.00 96.12 121 PHE A O 1
ATOM 965 N N . VAL A 1 122 ? -13.067 1.224 1.723 1.00 94.69 122 VAL A N 1
ATOM 966 C CA . VAL A 1 122 ? -13.259 0.070 0.828 1.00 94.69 122 VAL A CA 1
ATOM 967 C C . VAL A 1 122 ? -14.124 0.434 -0.376 1.00 94.69 122 VAL A C 1
ATOM 969 O O . VAL A 1 122 ? -13.835 -0.017 -1.482 1.00 94.69 122 VAL A O 1
ATOM 972 N N . SER A 1 123 ? -15.140 1.281 -0.192 1.00 94.38 123 SER A N 1
ATOM 973 C CA . SER A 1 123 ? -15.960 1.785 -1.300 1.00 94.38 123 SER A CA 1
ATOM 974 C C . SER A 1 123 ? -15.176 2.679 -2.269 1.00 94.38 123 SER A C 1
ATOM 976 O O . SER A 1 123 ? -15.494 2.723 -3.455 1.00 94.38 123 SER A O 1
ATOM 978 N N . GLY A 1 124 ? -14.130 3.351 -1.779 1.00 91.50 124 GLY A N 1
ATOM 979 C CA . GLY A 1 124 ? -13.239 4.201 -2.565 1.00 91.50 124 GLY A CA 1
ATOM 980 C C . GLY A 1 124 ? -12.055 3.474 -3.210 1.00 91.50 124 GLY A C 1
ATOM 981 O O . GLY A 1 124 ? -11.314 4.097 -3.969 1.00 91.50 124 GLY A O 1
ATOM 982 N N . VAL A 1 125 ? -11.843 2.180 -2.934 1.00 92.75 125 VAL A N 1
ATOM 983 C CA . VAL A 1 125 ? -10.752 1.405 -3.546 1.00 92.75 125 VAL A CA 1
ATOM 984 C C . VAL A 1 125 ? -11.071 1.121 -5.018 1.00 92.75 125 VAL A C 1
ATOM 986 O O . VAL A 1 125 ? -11.869 0.244 -5.346 1.00 92.75 125 VAL A O 1
ATOM 989 N N . ASP A 1 126 ? -10.389 1.832 -5.916 1.00 89.38 126 ASP A N 1
ATOM 990 C CA . ASP A 1 126 ? -10.516 1.721 -7.377 1.00 89.38 126 ASP A CA 1
ATOM 991 C C . ASP A 1 126 ? -9.447 0.817 -8.018 1.00 89.38 126 ASP A C 1
ATOM 993 O O . ASP A 1 126 ? -9.565 0.423 -9.178 1.00 89.38 126 ASP A O 1
ATOM 997 N N . VAL A 1 127 ? -8.401 0.468 -7.264 1.00 87.31 127 VAL A N 1
ATOM 998 C CA . VAL A 1 127 ? -7.252 -0.302 -7.749 1.00 87.31 127 VAL A CA 1
ATOM 999 C C . VAL A 1 127 ? -7.077 -1.592 -6.966 1.00 87.31 127 VAL A C 1
ATOM 1001 O O . VAL A 1 127 ? -6.995 -1.594 -5.738 1.00 87.31 127 VAL A O 1
ATOM 1004 N N . LYS A 1 128 ? -6.930 -2.702 -7.694 1.00 87.81 128 LYS A N 1
ATOM 1005 C CA . LYS A 1 128 ? -6.698 -4.035 -7.132 1.00 87.81 128 LYS A CA 1
ATOM 1006 C C . LYS A 1 128 ? -5.365 -4.616 -7.611 1.00 87.81 128 LYS A C 1
ATOM 1008 O O . LYS A 1 128 ? -4.932 -4.318 -8.728 1.00 87.81 128 LYS A O 1
ATOM 1013 N N . PRO A 1 129 ? -4.692 -5.425 -6.780 1.00 84.12 129 PRO A N 1
ATOM 1014 C CA . PRO A 1 129 ? -3.589 -6.243 -7.250 1.00 84.12 129 PRO A CA 1
ATOM 1015 C C . PRO A 1 129 ? -4.130 -7.319 -8.209 1.00 84.12 129 PRO A C 1
ATOM 1017 O O . PRO A 1 129 ? -5.226 -7.836 -8.002 1.00 84.12 129 PRO A O 1
ATOM 1020 N N . TRP A 1 130 ? -3.384 -7.628 -9.271 1.00 71.06 130 TRP A N 1
ATOM 1021 C CA . TRP A 1 130 ? -3.792 -8.581 -10.313 1.00 71.06 130 TRP A CA 1
ATOM 1022 C C . TRP A 1 130 ? -3.277 -9.981 -9.955 1.00 71.06 130 TRP A C 1
ATOM 1024 O O . TRP A 1 130 ? -2.433 -10.542 -10.655 1.00 71.06 130 TRP A O 1
ATOM 1034 N N . VAL A 1 131 ? -3.699 -10.469 -8.785 1.00 56.41 131 VAL A N 1
ATOM 1035 C CA . VAL A 1 131 ? -3.307 -11.780 -8.236 1.00 56.41 131 VAL A CA 1
ATOM 1036 C C . VAL A 1 1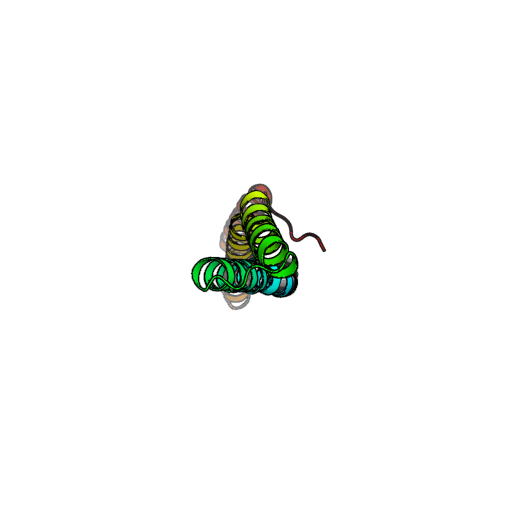31 ? -4.289 -12.853 -8.671 1.00 56.41 131 VAL A C 1
ATOM 1038 O O . VAL A 1 131 ? -5.507 -12.574 -8.608 1.00 56.41 131 VAL A O 1
#

Secondary structure (DSSP, 8-state):
-HHHHHHHHHHHHHHHHHHHHHHHHHHHHHIIIIIIHHHHHHHHHHHHHTT---HHHHHHHHHHHHHHHHHHHTTHHHHHHHHHHHHHHHHHHHHHHHHHHH--S--HHHHHHHHHHHHHHHHH-------

Sequence (131 aa):
MEEIIKNRISECQSKTNDYDRWLRILRVPNVFLIGGGSLLAFLGGAAIISNRFDDITGYMALVGGALTGLHGWFGCETHQQKCRSISAQYTALKFKYEALELEKNSKEEKLKSLEQQYAEFVSGVDVKPWV

Foldseek 3Di:
DLVVLVVLLVVLVVLLVQLVVLLVVLVVLVCCLQVVLVVLLVQLVVCVVVVVDDVSSVVSNVSSVVSNVVVVVVCSVVLNVLSVVLSVVSVVLSVQSVVLSPDPDDSVVVVVVSVVVVVVSVVPNPHDRPD